Protein AF-A0A9N9QK37-F1 (afdb_monomer)

Sequence (97 aa):
MDQSKVFNRLESYESQIASSPDTKSSVSYHMMKQSLHNMWSAVYSTESCDSRTANIKKIQECLSSLERKVTENEQKKYQLYYGKGQDNLSNRGAKCC

Nearest PDB structures (foldseek):
  1m62-assembly1_A  TM=8.499E-01  e=1.556E-02  Homo sapiens
  3anw-assembly1_B  TM=6.314E-01  e=2.897E+00  Thermococcus kodakarensis
  6vkl-assembly1_G  TM=7.463E-01  e=6.922E+00  Saccharomyces cerevisiae S288C
  1hx1-assembly1_B  TM=3.618E-01  e=6.532E+00  Homo sapiens

Organism: NCBI:txid467358

Mean predicted aligned error: 9.24 Å

pLDDT: mean 83.4, std 15.78, range [44.0, 96.94]

Secondary structure (DSSP, 8-state):
--HHHHHHHHHHHHHHHHH----TT-HHHHHHHHHHHHHHHHHHHHS-HHHHHHHHHHHHHHHHHHHHHHHHHHHHHHHHHHGGGSTTTS-------

Solv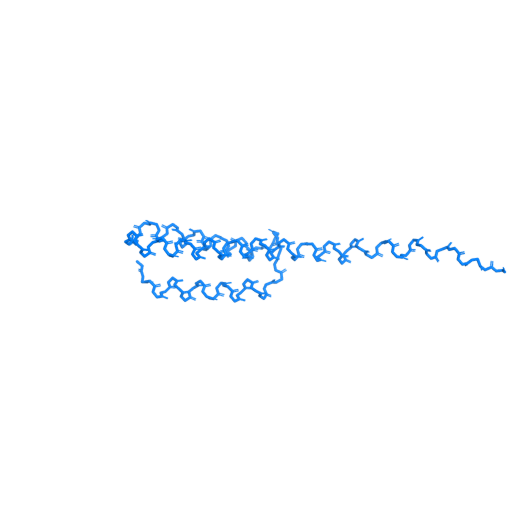ent-accessible surface area (backbone atoms only — not comparable to full-atom values): 5651 Å² total; per-residue (Å²): 122,64,68,71,59,55,51,56,50,49,57,51,48,51,57,49,47,76,71,52,83,44,30,90,86,32,67,66,48,55,53,52,52,51,50,49,50,54,50,45,56,52,38,71,76,60,49,57,78,70,64,29,52,58,52,48,51,53,48,51,52,49,52,51,49,42,55,49,46,22,50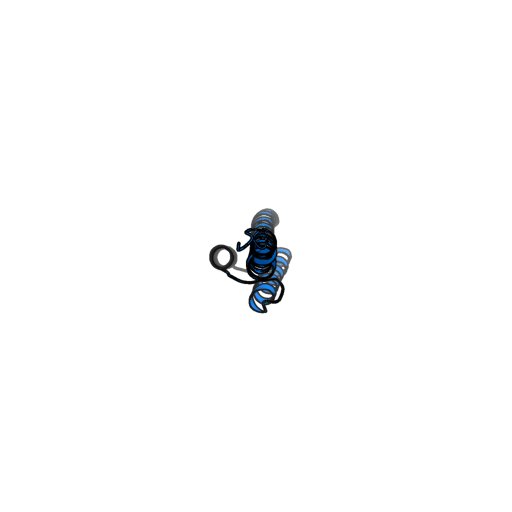,53,39,44,49,51,49,48,43,70,75,58,55,69,63,64,71,73,69,74,69,84,70,80,73,83,132

Foldseek 3Di:
DDLVVLVVVLVVLVVCLVPDLAAPPDPVLVVSLVVLVVSLVVLVPDDDPPSSVVSNVSSVVSNVSNVVSNVVSVVVVCCVVPVVPPVVVVPPPPDDD

Structure (mmCIF, N/CA/C/O backbone):
data_AF-A0A9N9QK37-F1
#
_entry.id   AF-A0A9N9QK37-F1
#
loop_
_atom_site.group_PDB
_atom_site.id
_atom_site.type_symbol
_atom_site.label_atom_id
_atom_site.label_alt_id
_atom_site.label_comp_id
_atom_site.label_asym_id
_atom_site.label_entity_id
_atom_site.label_seq_id
_atom_site.pdbx_PDB_ins_code
_atom_site.Cartn_x
_atom_site.Cartn_y
_atom_site.Cartn_z
_atom_site.occupancy
_atom_site.B_iso_or_equiv
_atom_site.auth_seq_id
_atom_site.auth_comp_id
_atom_site.auth_asym_id
_atom_site.auth_atom_id
_atom_site.pdbx_PDB_model_num
ATOM 1 N N . MET A 1 1 ? -15.137 -3.701 14.142 1.00 58.81 1 MET A N 1
ATOM 2 C CA . MET A 1 1 ? -14.367 -4.611 13.264 1.00 58.81 1 MET A CA 1
ATOM 3 C C . MET A 1 1 ? -13.432 -5.413 14.158 1.00 58.81 1 MET A C 1
ATOM 5 O O . MET A 1 1 ? -13.042 -4.889 15.188 1.00 58.81 1 MET A O 1
ATOM 9 N N . ASP A 1 2 ? -13.151 -6.677 13.851 1.00 70.50 2 ASP A N 1
ATOM 10 C CA . ASP A 1 2 ? -12.259 -7.506 14.678 1.00 70.50 2 ASP A CA 1
ATOM 11 C C . ASP A 1 2 ? -10.794 -7.122 14.402 1.00 70.50 2 ASP A C 1
ATOM 13 O O . ASP A 1 2 ? -10.348 -7.193 13.251 1.00 70.50 2 ASP A O 1
ATOM 17 N N . GLN A 1 3 ? -10.075 -6.680 15.437 1.00 70.75 3 GLN A N 1
ATOM 18 C CA . GLN A 1 3 ? -8.708 -6.154 15.355 1.00 70.75 3 GLN A CA 1
ATOM 19 C C . GLN A 1 3 ? -7.740 -7.152 14.699 1.00 70.75 3 GLN A C 1
ATOM 21 O O . GLN A 1 3 ? -6.906 -6.767 13.876 1.00 70.75 3 GLN A O 1
ATOM 26 N N . SER A 1 4 ? -7.896 -8.448 14.979 1.00 75.31 4 SER A N 1
ATOM 27 C CA . SER A 1 4 ? -7.055 -9.499 14.396 1.00 75.31 4 SER A CA 1
ATOM 28 C C . SER A 1 4 ? -7.226 -9.601 12.877 1.00 75.31 4 SER A C 1
ATOM 30 O O . SER A 1 4 ? -6.279 -9.911 12.158 1.00 75.31 4 SER A O 1
ATOM 32 N N . LYS A 1 5 ? -8.413 -9.273 12.349 1.00 80.12 5 LYS A N 1
ATOM 33 C CA . LYS A 1 5 ? -8.679 -9.296 10.900 1.00 80.12 5 LYS A CA 1
ATOM 34 C C . LYS A 1 5 ? -8.030 -8.124 10.167 1.00 80.12 5 LYS A C 1
ATOM 36 O O . LYS A 1 5 ? -7.625 -8.291 9.018 1.00 80.12 5 LYS A O 1
ATOM 41 N N . VAL A 1 6 ? -7.945 -6.955 10.807 1.00 80.81 6 VAL A N 1
ATOM 42 C CA . VAL A 1 6 ? -7.235 -5.785 10.259 1.00 80.81 6 VAL A CA 1
ATOM 43 C C . VAL A 1 6 ? -5.744 -6.092 10.178 1.00 80.81 6 VAL A C 1
ATOM 45 O O . VAL A 1 6 ? -5.141 -5.920 9.123 1.00 80.81 6 VAL A O 1
ATOM 48 N N . PHE A 1 7 ? -5.178 -6.631 11.258 1.00 83.56 7 PHE A N 1
ATOM 49 C CA . PHE A 1 7 ? -3.760 -6.969 11.337 1.00 83.56 7 PHE A CA 1
ATOM 50 C C . PHE A 1 7 ? -3.338 -7.998 10.277 1.00 83.56 7 PHE A C 1
ATOM 52 O O . PHE A 1 7 ? -2.442 -7.719 9.485 1.00 83.56 7 PHE A O 1
ATOM 59 N N . ASN A 1 8 ? -4.054 -9.124 10.172 1.00 87.94 8 ASN A N 1
ATOM 60 C CA . ASN A 1 8 ? -3.750 -10.168 9.183 1.00 87.94 8 ASN A CA 1
ATOM 61 C C . ASN A 1 8 ? -3.834 -9.652 7.735 1.00 87.94 8 ASN A C 1
ATOM 63 O O . ASN A 1 8 ? -3.084 -10.084 6.859 1.00 87.94 8 ASN A O 1
ATOM 67 N N . ARG A 1 9 ? -4.755 -8.717 7.458 1.00 88.62 9 ARG A N 1
ATOM 68 C CA . ARG A 1 9 ? -4.843 -8.075 6.139 1.00 88.62 9 ARG A CA 1
ATOM 69 C C . ARG A 1 9 ? -3.652 -7.170 5.860 1.00 88.62 9 ARG A C 1
ATOM 71 O O . ARG A 1 9 ? -3.178 -7.165 4.728 1.00 88.62 9 ARG A O 1
ATOM 78 N N . LEU A 1 10 ? -3.179 -6.422 6.854 1.00 89.25 10 LEU A N 1
ATOM 79 C CA . LEU A 1 10 ? -2.021 -5.544 6.694 1.00 89.25 10 LEU A CA 1
ATOM 80 C C . LEU A 1 10 ? -0.745 -6.341 6.409 1.00 89.25 10 LEU A C 1
ATOM 82 O O . LEU A 1 10 ? -0.076 -6.032 5.431 1.00 89.25 10 LEU A O 1
ATOM 86 N N . GLU A 1 11 ? -0.476 -7.423 7.141 1.00 90.50 11 GLU A N 1
ATOM 87 C CA . GLU A 1 11 ? 0.688 -8.291 6.871 1.00 90.50 11 GLU A CA 1
ATOM 88 C C . GLU A 1 11 ? 0.644 -8.915 5.465 1.00 90.50 11 GLU A C 1
ATOM 90 O O . GLU A 1 11 ? 1.657 -9.020 4.763 1.00 90.50 11 GLU A O 1
ATOM 95 N N . SER A 1 12 ? -0.556 -9.295 5.011 1.00 92.31 12 SER A N 1
ATOM 96 C CA . SER A 1 12 ? -0.748 -9.775 3.642 1.00 92.31 12 SER A CA 1
ATOM 97 C C . SER A 1 12 ? -0.431 -8.688 2.613 1.00 92.31 12 SER A C 1
ATOM 99 O O . SER A 1 12 ? 0.222 -8.974 1.608 1.00 92.31 12 SER A O 1
ATOM 101 N N . TYR A 1 13 ? -0.850 -7.442 2.858 1.00 92.38 13 TYR A N 1
ATOM 102 C CA . TYR A 1 13 ? -0.521 -6.325 1.976 1.00 92.38 13 TYR A CA 1
ATOM 103 C C . TYR A 1 13 ? 0.968 -5.996 1.980 1.00 92.38 13 TYR A C 1
ATOM 105 O O . TYR A 1 13 ? 1.518 -5.783 0.907 1.00 92.38 13 TYR A O 1
ATOM 113 N N . GLU A 1 14 ? 1.648 -6.026 3.125 1.00 91.88 14 GLU A N 1
ATOM 114 C CA . GLU A 1 14 ? 3.102 -5.824 3.195 1.00 91.88 14 GLU A CA 1
ATOM 115 C C . GLU A 1 14 ? 3.854 -6.843 2.328 1.00 91.88 14 GLU A C 1
ATOM 117 O O . GLU A 1 14 ? 4.716 -6.473 1.525 1.00 91.88 14 GLU A O 1
ATOM 122 N N . SER A 1 15 ? 3.459 -8.117 2.410 1.00 92.75 15 SER A N 1
ATOM 123 C CA . SER A 1 15 ? 4.038 -9.199 1.604 1.00 92.75 15 SER A CA 1
ATOM 124 C C . SER A 1 15 ? 3.771 -9.019 0.102 1.00 92.75 15 SER A C 1
ATOM 126 O O . SER A 1 15 ? 4.665 -9.209 -0.734 1.00 92.75 15 SER A O 1
ATOM 128 N N . GLN A 1 16 ? 2.550 -8.610 -0.259 1.00 92.94 16 GLN A N 1
ATOM 129 C CA . GLN A 1 16 ? 2.181 -8.315 -1.646 1.00 92.94 16 GLN A CA 1
ATOM 130 C C . GLN A 1 16 ? 2.943 -7.098 -2.192 1.00 92.94 16 GLN A C 1
ATOM 132 O O . GLN A 1 16 ? 3.460 -7.152 -3.304 1.00 92.94 16 GLN A O 1
ATOM 137 N N . ILE A 1 17 ? 3.083 -6.023 -1.409 1.00 93.00 17 ILE A N 1
ATOM 138 C CA . ILE A 1 17 ? 3.846 -4.824 -1.787 1.00 93.00 17 ILE A CA 1
ATOM 139 C C . ILE A 1 17 ? 5.308 -5.189 -2.048 1.00 93.00 17 ILE A C 1
ATOM 141 O O . ILE A 1 17 ? 5.867 -4.806 -3.074 1.00 93.00 17 ILE A O 1
ATOM 145 N N . ALA A 1 18 ? 5.935 -5.952 -1.148 1.00 91.50 18 ALA A N 1
ATOM 146 C CA . ALA A 1 18 ? 7.351 -6.292 -1.257 1.00 91.50 18 ALA A CA 1
ATOM 147 C C . ALA A 1 18 ? 7.690 -7.014 -2.574 1.00 91.50 18 ALA A C 1
ATOM 149 O O . ALA A 1 18 ? 8.740 -6.747 -3.171 1.00 91.50 18 ALA A O 1
ATOM 150 N N . SER A 1 19 ? 6.784 -7.874 -3.045 1.00 92.12 19 SER A N 1
ATOM 151 C CA . SER A 1 19 ? 6.944 -8.696 -4.250 1.00 92.12 19 SER A CA 1
ATOM 152 C C . SER A 1 19 ? 6.322 -8.096 -5.519 1.00 92.12 19 SER A C 1
ATOM 154 O O . SER A 1 19 ? 6.583 -8.598 -6.612 1.00 92.12 19 SER A O 1
ATOM 156 N N . SER A 1 20 ? 5.545 -7.015 -5.411 1.00 92.44 20 SER A N 1
ATOM 157 C CA . SER A 1 20 ? 4.787 -6.483 -6.543 1.00 92.44 20 SER A CA 1
ATOM 158 C C . SER A 1 20 ? 5.678 -5.801 -7.604 1.00 92.44 20 SER A C 1
ATOM 160 O O . SER A 1 20 ? 6.520 -4.956 -7.262 1.00 92.44 20 SER A O 1
ATOM 162 N N . PRO A 1 21 ? 5.472 -6.106 -8.904 1.00 92.44 21 PRO A N 1
ATOM 163 C CA . PRO A 1 21 ? 6.065 -5.377 -10.025 1.00 92.44 21 PRO A CA 1
ATOM 164 C C . PRO A 1 21 ? 5.239 -4.144 -10.443 1.00 92.44 21 PRO A C 1
ATOM 166 O O . PRO A 1 21 ? 5.515 -3.547 -11.485 1.00 92.44 21 PRO A O 1
ATOM 169 N N . ASP A 1 22 ? 4.209 -3.775 -9.676 1.00 93.69 22 ASP A N 1
ATOM 170 C CA . ASP A 1 22 ? 3.258 -2.735 -10.058 1.00 93.69 22 ASP A CA 1
ATOM 171 C C . ASP A 1 22 ? 3.899 -1.353 -10.218 1.00 93.69 22 ASP A C 1
ATOM 173 O O . ASP A 1 22 ? 4.878 -1.003 -9.557 1.00 93.69 22 ASP A O 1
ATOM 177 N N . THR A 1 23 ? 3.296 -0.554 -11.095 1.00 93.56 23 THR A N 1
ATOM 178 C CA . THR A 1 23 ? 3.621 0.862 -11.337 1.00 93.56 23 THR A CA 1
ATOM 179 C C . THR A 1 23 ? 2.378 1.720 -11.071 1.00 93.56 23 THR A C 1
ATOM 181 O O . THR A 1 23 ? 1.308 1.162 -10.816 1.00 93.56 23 THR A O 1
ATOM 184 N N . LYS A 1 24 ? 2.445 3.061 -11.148 1.00 93.38 24 LYS A N 1
ATOM 185 C CA . LYS A 1 24 ? 1.263 3.898 -10.850 1.00 93.38 24 LYS A CA 1
ATOM 186 C C . LYS A 1 24 ? 0.136 3.704 -11.851 1.00 93.38 24 LYS A C 1
ATOM 188 O O . LYS A 1 24 ? -0.996 4.017 -11.528 1.00 93.38 24 LYS A O 1
ATOM 193 N N . SER A 1 25 ? 0.423 3.181 -13.042 1.00 92.69 25 SER A N 1
ATOM 194 C CA . SER A 1 25 ? -0.603 2.827 -14.026 1.00 92.69 25 SER A CA 1
ATOM 195 C C . SER A 1 25 ? -1.263 1.469 -13.764 1.00 92.69 25 SER A C 1
ATOM 197 O O . SER A 1 25 ? -2.214 1.115 -14.457 1.00 92.69 25 SER A O 1
ATOM 199 N N . SER A 1 26 ? -0.748 0.670 -12.823 1.00 95.38 26 SER A N 1
ATOM 200 C CA . SER A 1 26 ? -1.305 -0.648 -12.519 1.00 95.38 26 SER A CA 1
ATOM 201 C C . SER A 1 26 ? -2.654 -0.523 -11.806 1.00 95.38 26 SER A C 1
ATOM 203 O O . SER A 1 26 ? -2.777 0.141 -10.777 1.00 95.38 26 SER A O 1
ATOM 205 N N . VAL A 1 27 ? -3.666 -1.244 -12.294 1.00 95.31 27 VAL A N 1
ATOM 206 C CA . VAL A 1 27 ? -4.982 -1.330 -11.632 1.00 95.31 27 VAL A CA 1
ATOM 207 C C . VAL A 1 27 ? -4.852 -1.924 -10.225 1.00 95.31 27 VAL A C 1
ATOM 209 O O . VAL A 1 27 ? -5.472 -1.432 -9.286 1.00 95.31 27 VAL A O 1
ATOM 212 N N . SER A 1 28 ? -4.004 -2.940 -10.058 1.00 93.31 28 SER A N 1
ATOM 213 C CA . SER A 1 28 ? -3.676 -3.578 -8.774 1.00 93.31 28 SER A CA 1
ATOM 214 C C . SER A 1 28 ? -3.148 -2.591 -7.729 1.00 93.31 28 SER A C 1
ATOM 216 O O . SER A 1 28 ? -3.597 -2.646 -6.584 1.00 93.31 28 SER A O 1
ATOM 218 N N . TYR A 1 29 ? -2.289 -1.639 -8.115 1.00 95.50 29 TYR A N 1
ATOM 219 C CA . TYR A 1 29 ? -1.829 -0.559 -7.229 1.00 95.50 29 TYR A CA 1
ATOM 220 C C . TYR A 1 29 ? -3.010 0.268 -6.704 1.00 95.50 29 TYR A C 1
ATOM 222 O O . TYR A 1 29 ? -3.147 0.461 -5.494 1.00 95.50 29 TYR A O 1
ATOM 230 N N . HIS A 1 30 ? -3.905 0.705 -7.594 1.00 96.75 30 HIS A N 1
ATOM 231 C CA . HIS A 1 30 ? -5.070 1.496 -7.202 1.00 96.75 30 HIS A CA 1
ATOM 232 C C . HIS A 1 30 ? -6.050 0.707 -6.330 1.00 96.75 30 HIS A C 1
ATOM 234 O O . HIS A 1 30 ? -6.552 1.244 -5.343 1.00 96.75 30 HIS A O 1
ATOM 240 N N . MET A 1 31 ? -6.277 -0.572 -6.637 1.00 95.62 31 MET A N 1
ATOM 241 C CA . MET A 1 31 ? -7.124 -1.450 -5.824 1.00 95.62 31 MET A CA 1
ATOM 242 C C . MET A 1 31 ? -6.551 -1.644 -4.416 1.00 95.62 31 MET A C 1
ATOM 244 O O . MET A 1 31 ? -7.281 -1.560 -3.427 1.00 95.62 31 MET A O 1
ATOM 248 N N . MET A 1 32 ? -5.237 -1.850 -4.308 1.00 94.94 32 MET A N 1
ATOM 249 C CA . MET A 1 32 ? -4.556 -2.007 -3.024 1.00 94.94 32 MET A CA 1
ATOM 250 C C . MET A 1 32 ? -4.597 -0.714 -2.204 1.00 94.94 32 MET A C 1
ATOM 252 O O . MET A 1 32 ? -4.959 -0.739 -1.026 1.00 94.94 32 MET A O 1
ATOM 256 N N . LYS A 1 33 ? -4.324 0.429 -2.843 1.00 96.00 33 LYS A N 1
ATOM 257 C CA . LYS A 1 33 ? -4.422 1.759 -2.229 1.00 96.00 33 LYS A CA 1
ATOM 258 C C . LYS A 1 33 ? -5.836 2.058 -1.731 1.00 96.00 33 LYS A C 1
ATOM 260 O O . LYS A 1 33 ? -6.003 2.485 -0.590 1.00 96.00 33 LYS A O 1
ATOM 265 N N . GLN A 1 34 ? -6.857 1.785 -2.544 1.00 96.69 34 GLN A N 1
ATOM 266 C CA . GLN A 1 34 ? -8.252 1.967 -2.145 1.00 96.69 34 GLN A CA 1
ATOM 267 C C . GLN A 1 34 ? -8.623 1.062 -0.965 1.00 96.69 34 GLN A C 1
ATOM 269 O O . GLN A 1 34 ? -9.287 1.512 -0.034 1.00 96.69 34 GLN A O 1
ATOM 274 N N . SER A 1 35 ? -8.170 -0.193 -0.963 1.00 94.75 35 SER A N 1
ATOM 275 C CA . SER A 1 35 ? -8.419 -1.114 0.149 1.00 94.75 35 SER A CA 1
ATOM 276 C C . SER A 1 35 ? -7.797 -0.624 1.463 1.00 94.75 35 SER A C 1
ATOM 278 O O . SER A 1 35 ? -8.462 -0.624 2.501 1.00 94.75 35 SER A O 1
ATOM 280 N N . LEU A 1 36 ? -6.557 -0.125 1.417 1.00 94.81 36 LEU A N 1
ATOM 281 C CA . LEU A 1 36 ? -5.887 0.487 2.569 1.00 94.81 36 LEU A CA 1
ATOM 282 C C . LEU A 1 36 ? -6.651 1.720 3.084 1.00 94.81 36 LEU A C 1
ATOM 284 O O . LEU A 1 36 ? -6.860 1.842 4.291 1.00 94.81 36 LEU A O 1
ATOM 288 N N . HIS A 1 37 ? -7.150 2.586 2.195 1.00 95.31 37 HIS A N 1
ATOM 289 C CA . HIS A 1 37 ? -7.999 3.718 2.589 1.00 95.31 37 HIS A CA 1
ATOM 290 C C . HIS A 1 37 ? -9.341 3.282 3.191 1.00 95.31 37 HIS A C 1
ATOM 292 O O . HIS A 1 37 ? -9.766 3.847 4.195 1.00 95.31 37 HIS A O 1
ATOM 298 N N . ASN A 1 38 ? -9.979 2.244 2.649 1.00 93.62 38 ASN A N 1
ATOM 299 C CA . ASN A 1 38 ? -11.220 1.708 3.210 1.00 93.62 38 ASN A CA 1
ATOM 300 C C . ASN A 1 38 ? -11.001 1.161 4.631 1.00 93.62 38 ASN A C 1
ATOM 302 O O . ASN A 1 38 ? -11.830 1.382 5.514 1.00 93.62 38 ASN A O 1
ATOM 306 N N . MET A 1 39 ? -9.872 0.482 4.873 1.00 91.75 39 MET A N 1
ATOM 307 C CA . MET A 1 39 ? -9.496 0.036 6.218 1.00 91.75 39 MET A CA 1
ATOM 308 C C . MET A 1 39 ? -9.220 1.215 7.149 1.00 91.75 39 MET A C 1
ATOM 310 O O . MET A 1 39 ? -9.659 1.18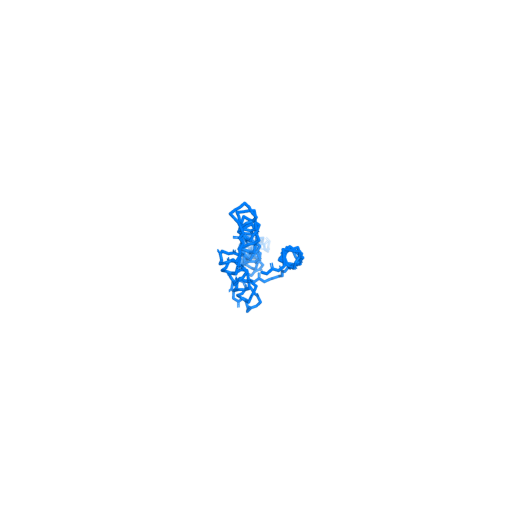7 8.295 1.00 91.75 39 MET A O 1
ATOM 314 N N . TRP A 1 40 ? -8.560 2.266 6.656 1.00 92.81 40 TRP A N 1
ATOM 315 C CA . TRP A 1 40 ? -8.333 3.486 7.428 1.00 92.81 40 TRP A CA 1
ATOM 316 C C . TRP A 1 40 ? -9.646 4.125 7.886 1.00 92.81 40 TRP A C 1
ATOM 318 O O . TRP A 1 40 ? -9.812 4.389 9.077 1.00 92.81 40 TRP A O 1
ATOM 328 N N . SER A 1 41 ? -10.609 4.295 6.973 1.00 92.12 41 SER A N 1
ATOM 329 C CA . SER A 1 41 ? -11.940 4.813 7.304 1.00 92.12 41 SER A CA 1
ATOM 330 C C . SER A 1 41 ? -12.666 3.925 8.320 1.00 92.12 41 SER A C 1
ATOM 332 O O . SER A 1 41 ? -13.206 4.434 9.299 1.00 92.12 41 SER A O 1
ATOM 334 N N . ALA A 1 42 ? -12.631 2.600 8.146 1.00 89.25 42 ALA A N 1
ATOM 335 C CA . ALA A 1 42 ? -13.268 1.662 9.071 1.00 89.25 42 ALA A CA 1
ATOM 336 C C . ALA A 1 42 ? -12.655 1.699 10.484 1.00 89.25 42 ALA A C 1
ATOM 338 O O . ALA A 1 42 ? -13.391 1.705 11.474 1.00 89.25 42 ALA A O 1
ATOM 339 N N . VAL A 1 43 ? -11.324 1.754 10.589 1.00 89.38 43 VAL A N 1
ATOM 340 C CA . VAL A 1 43 ? -10.604 1.878 11.868 1.00 89.38 43 VAL A CA 1
ATOM 341 C C . VAL A 1 43 ? -10.958 3.195 12.554 1.00 89.38 43 VAL A C 1
ATOM 343 O O . VAL A 1 43 ? -11.287 3.208 13.740 1.00 89.38 43 VAL A O 1
ATOM 346 N N . TYR A 1 44 ? -10.970 4.301 11.804 1.00 87.31 44 TYR A N 1
ATOM 347 C CA . TYR A 1 44 ? -11.282 5.618 12.354 1.00 87.31 44 TYR A CA 1
ATOM 348 C C . TYR A 1 44 ? -12.687 5.683 12.973 1.00 87.31 44 TYR A C 1
ATOM 350 O O . TYR A 1 44 ? -12.866 6.299 14.025 1.00 87.31 44 TYR A O 1
ATOM 358 N N . SER A 1 45 ? -13.661 5.018 12.343 1.00 85.12 45 SER A N 1
ATOM 359 C CA . SER A 1 45 ? -15.061 5.005 12.774 1.00 85.12 45 SER A CA 1
ATOM 360 C C . SER A 1 45 ? -15.392 3.998 13.879 1.00 85.12 45 SER A C 1
ATOM 362 O O . SER A 1 45 ? -16.437 4.151 14.505 1.00 85.12 45 SER A O 1
ATOM 364 N N . THR A 1 46 ? -14.582 2.953 14.098 1.00 81.94 46 THR A N 1
ATOM 365 C CA . THR A 1 46 ? -15.009 1.804 14.927 1.00 81.94 46 THR A CA 1
ATOM 366 C C . THR A 1 46 ? -14.100 1.442 16.099 1.00 81.94 46 THR A C 1
ATOM 368 O O . THR A 1 46 ? -14.534 0.671 16.953 1.00 81.94 46 THR A O 1
ATOM 371 N N . GLU A 1 47 ? -12.877 1.971 16.179 1.00 77.56 47 GLU A N 1
ATOM 372 C CA . GLU A 1 47 ? -11.914 1.583 17.219 1.00 77.56 47 GLU A CA 1
ATOM 373 C C . GLU A 1 47 ? -11.788 2.593 18.368 1.00 77.56 47 GLU A C 1
ATOM 375 O O . GLU A 1 47 ? -11.983 3.802 18.206 1.00 77.56 47 GLU A O 1
ATOM 380 N N . SER A 1 48 ? -11.426 2.079 19.550 1.00 77.69 48 SER A N 1
ATOM 381 C CA . SER A 1 48 ? -11.088 2.889 20.724 1.00 77.69 48 SER A CA 1
ATOM 382 C C . SER A 1 48 ? -9.809 3.700 20.481 1.00 77.69 48 SER A C 1
ATOM 384 O O . SER A 1 48 ? -8.987 3.347 19.639 1.00 77.69 48 SER A O 1
ATOM 386 N N . CYS A 1 49 ? -9.623 4.804 21.211 1.00 74.88 49 CYS A N 1
ATOM 387 C CA . CYS A 1 49 ? -8.604 5.811 20.888 1.00 74.88 49 CYS A CA 1
ATOM 388 C C . CYS A 1 49 ? -7.170 5.253 20.747 1.00 74.88 49 CYS A C 1
ATOM 390 O O . CYS A 1 49 ? -6.464 5.611 19.798 1.00 74.88 49 CYS A O 1
ATOM 392 N N . ASP A 1 50 ? -6.772 4.341 21.636 1.00 75.81 50 ASP A N 1
ATOM 393 C CA . ASP A 1 50 ? -5.406 3.805 21.677 1.00 75.81 50 ASP A CA 1
ATOM 394 C C . ASP A 1 50 ? -5.147 2.763 20.576 1.00 75.81 50 ASP A C 1
ATOM 396 O O . ASP A 1 50 ? -4.136 2.835 19.873 1.00 75.81 50 ASP A O 1
ATOM 400 N N . SER A 1 51 ? -6.090 1.836 20.358 1.00 77.25 51 SER A N 1
ATOM 401 C CA . SER A 1 51 ? -5.998 0.816 19.297 1.00 77.25 51 SER A CA 1
ATOM 402 C C . SER A 1 51 ? -6.060 1.438 17.898 1.00 77.25 51 SER A C 1
ATOM 404 O O . SER A 1 51 ? -5.252 1.107 17.024 1.00 77.25 51 SER A O 1
ATOM 406 N N . ARG A 1 52 ? -6.918 2.451 17.741 1.00 86.00 52 ARG A N 1
ATOM 407 C CA . ARG A 1 52 ? -7.072 3.238 16.519 1.00 86.00 52 ARG A CA 1
ATOM 408 C C . ARG A 1 52 ? -5.762 3.874 16.078 1.00 86.00 52 ARG A C 1
ATOM 410 O O . ARG A 1 52 ? -5.403 3.789 14.908 1.00 86.00 52 ARG A O 1
ATOM 417 N N . THR A 1 53 ? -5.030 4.505 16.995 1.00 88.38 53 THR A N 1
ATOM 418 C CA . THR A 1 53 ? -3.785 5.212 16.652 1.00 88.38 53 THR A CA 1
ATOM 419 C C . THR A 1 53 ? -2.723 4.248 16.121 1.00 88.38 53 THR A C 1
ATOM 421 O O . THR A 1 53 ? -2.099 4.521 15.093 1.00 88.38 53 THR A O 1
ATOM 424 N N . ALA A 1 54 ? -2.558 3.091 16.769 1.00 87.31 54 ALA A N 1
ATOM 425 C CA . ALA A 1 54 ? -1.610 2.069 16.335 1.00 87.31 54 ALA A CA 1
ATOM 426 C C . ALA A 1 54 ? -1.970 1.491 14.954 1.00 87.31 54 ALA A C 1
ATOM 428 O O . ALA A 1 54 ? -1.103 1.374 14.084 1.00 87.31 54 ALA A O 1
ATOM 429 N N . ASN A 1 55 ? -3.249 1.188 14.722 1.00 88.19 55 ASN A N 1
ATOM 430 C CA . ASN A 1 55 ? -3.714 0.641 13.448 1.00 88.19 55 ASN A CA 1
ATOM 431 C C . ASN A 1 55 ? -3.625 1.662 12.306 1.00 88.19 55 ASN A C 1
ATOM 433 O O . ASN A 1 55 ? -3.177 1.317 11.213 1.00 88.19 55 ASN A O 1
ATOM 437 N N . ILE A 1 56 ? -3.962 2.932 12.559 1.00 91.19 56 ILE A N 1
ATOM 438 C CA . ILE A 1 56 ? -3.784 4.016 11.581 1.00 91.19 56 ILE A CA 1
ATOM 439 C C . ILE A 1 56 ? -2.314 4.144 11.179 1.00 91.19 56 ILE A C 1
ATOM 441 O O . ILE A 1 56 ? -2.023 4.232 9.986 1.00 91.19 56 ILE A O 1
ATOM 445 N N . LYS A 1 57 ? -1.390 4.110 12.148 1.00 91.75 57 LYS A N 1
ATOM 446 C CA . LYS A 1 57 ? 0.047 4.202 11.869 1.00 91.75 57 LYS A C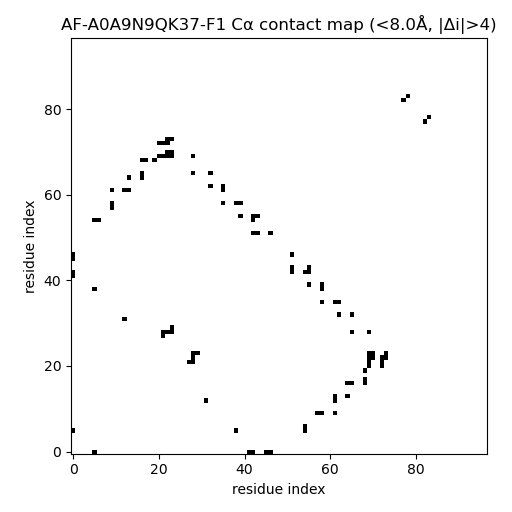A 1
ATOM 447 C C . LYS A 1 57 ? 0.513 3.075 10.943 1.00 91.75 57 LYS A C 1
ATOM 449 O O . LYS A 1 57 ? 1.157 3.349 9.935 1.00 91.75 57 LYS A O 1
ATOM 454 N N . LYS A 1 58 ? 0.109 1.829 11.212 1.00 91.88 58 LYS A N 1
ATOM 455 C CA . LYS A 1 58 ? 0.438 0.688 10.340 1.00 91.88 58 LYS A CA 1
ATOM 456 C C . LYS A 1 58 ? -0.139 0.822 8.931 1.00 91.88 58 LYS A C 1
ATOM 458 O O . LYS A 1 58 ? 0.543 0.538 7.949 1.00 91.88 58 LYS A O 1
ATOM 463 N N . ILE A 1 59 ? -1.380 1.295 8.805 1.00 94.38 59 ILE A N 1
ATOM 464 C CA . ILE A 1 59 ? -1.991 1.540 7.490 1.00 94.38 59 ILE A CA 1
ATOM 465 C C . ILE A 1 59 ? -1.195 2.600 6.711 1.00 94.38 59 ILE A C 1
ATOM 467 O O . ILE A 1 59 ? -0.958 2.439 5.513 1.00 94.38 59 ILE A O 1
ATOM 471 N N . GLN A 1 60 ? -0.740 3.661 7.382 1.00 94.75 60 GLN A N 1
ATOM 472 C CA . GLN A 1 60 ? 0.099 4.697 6.772 1.00 94.75 60 GLN A CA 1
ATOM 473 C C . GLN A 1 60 ? 1.477 4.167 6.348 1.00 94.75 60 GLN A C 1
ATOM 475 O O . GLN A 1 60 ? 1.972 4.540 5.281 1.00 94.75 60 GLN A O 1
ATOM 480 N N . GLU A 1 61 ? 2.085 3.277 7.133 1.00 95.19 61 GLU A N 1
ATOM 481 C CA . GLU A 1 61 ? 3.347 2.605 6.788 1.00 95.19 61 GLU A CA 1
ATOM 482 C C . GLU A 1 61 ? 3.194 1.710 5.544 1.00 95.19 61 GLU A C 1
ATOM 484 O O . GLU A 1 61 ? 4.030 1.766 4.633 1.00 95.19 61 GLU A O 1
ATOM 489 N N . CYS A 1 62 ? 2.089 0.961 5.447 1.00 95.19 62 CYS A N 1
ATOM 490 C CA . CYS A 1 62 ? 1.731 0.184 4.256 1.00 95.19 62 CYS A CA 1
ATOM 491 C C . CYS A 1 62 ? 1.551 1.077 3.020 1.00 95.19 62 CYS A C 1
ATOM 493 O O . CYS A 1 62 ? 2.143 0.808 1.975 1.00 95.19 62 CYS A O 1
ATOM 495 N N . LEU A 1 63 ? 0.779 2.164 3.135 1.00 96.19 63 LEU A N 1
ATOM 496 C CA . LEU A 1 63 ? 0.571 3.123 2.041 1.00 96.19 63 LEU A CA 1
ATOM 497 C C . LEU A 1 63 ? 1.895 3.735 1.568 1.00 96.19 63 LEU A C 1
ATOM 499 O O . LEU A 1 63 ? 2.162 3.789 0.370 1.00 96.19 63 LEU A O 1
ATOM 503 N N . SER A 1 64 ? 2.752 4.140 2.505 1.00 96.56 64 SER A N 1
ATOM 504 C CA . SER A 1 64 ? 4.062 4.719 2.192 1.00 96.56 64 SER A CA 1
ATOM 505 C C . SER A 1 64 ? 4.978 3.709 1.497 1.00 96.56 64 SER A C 1
ATOM 507 O O . SER A 1 64 ? 5.681 4.051 0.546 1.00 96.56 64 SER A O 1
ATOM 509 N N . SER A 1 65 ? 4.949 2.448 1.935 1.00 96.38 65 SER A N 1
ATOM 510 C CA . SER A 1 65 ? 5.720 1.370 1.310 1.00 96.38 65 SER A CA 1
ATOM 511 C C . SER A 1 65 ? 5.224 1.045 -0.099 1.00 96.38 65 SER A C 1
ATOM 513 O O . SER A 1 65 ? 6.050 0.839 -0.987 1.00 96.38 65 SER A O 1
ATOM 515 N N . LEU A 1 66 ? 3.905 1.065 -0.326 1.00 96.31 66 LEU A N 1
ATOM 516 C CA . LEU A 1 66 ? 3.305 0.894 -1.650 1.00 96.31 66 LEU A CA 1
ATOM 517 C C . LEU A 1 66 ? 3.762 1.998 -2.618 1.00 96.31 66 LEU A C 1
ATOM 519 O O . LEU A 1 66 ? 4.250 1.692 -3.704 1.00 96.31 66 LEU A O 1
ATOM 523 N N . GLU A 1 67 ? 3.665 3.269 -2.214 1.00 96.94 67 GLU A N 1
ATOM 524 C CA . GLU A 1 67 ? 4.088 4.417 -3.035 1.00 96.94 67 GLU A CA 1
ATOM 525 C C . GLU A 1 67 ? 5.586 4.384 -3.359 1.00 96.94 67 GLU A C 1
ATOM 527 O O . GLU A 1 67 ? 5.992 4.617 -4.505 1.00 96.94 67 GLU A O 1
ATOM 532 N N . ARG A 1 68 ? 6.418 4.053 -2.361 1.00 96.62 68 ARG A N 1
ATOM 533 C CA . ARG A 1 68 ? 7.864 3.902 -2.544 1.00 96.62 68 ARG A CA 1
ATOM 534 C C . ARG A 1 68 ? 8.169 2.800 -3.557 1.00 96.62 68 ARG A C 1
ATOM 536 O O . ARG A 1 68 ? 8.869 3.057 -4.532 1.00 96.62 68 ARG A O 1
ATOM 543 N N . LYS A 1 69 ? 7.599 1.605 -3.371 1.00 96.19 69 LYS A N 1
ATOM 544 C CA . LYS A 1 69 ? 7.832 0.448 -4.247 1.00 96.19 69 LYS A CA 1
ATOM 545 C C . LYS A 1 69 ? 7.424 0.727 -5.691 1.00 96.19 69 LYS A C 1
ATOM 547 O O . LYS A 1 69 ? 8.173 0.434 -6.617 1.00 96.19 69 LYS A O 1
ATOM 552 N N . VAL A 1 70 ? 6.250 1.318 -5.884 1.00 96.06 70 VAL A N 1
ATOM 553 C CA . VAL A 1 70 ? 5.742 1.670 -7.211 1.00 96.06 70 VAL A CA 1
ATOM 554 C C . VAL A 1 70 ? 6.645 2.702 -7.893 1.00 96.06 70 VAL A C 1
ATOM 556 O O . VAL A 1 70 ? 6.953 2.559 -9.075 1.00 96.06 70 VAL A O 1
ATOM 559 N N . THR A 1 71 ? 7.142 3.692 -7.148 1.00 95.12 71 THR A N 1
ATOM 560 C CA . THR A 1 71 ? 8.102 4.676 -7.673 1.00 95.12 71 THR A CA 1
ATOM 561 C C . THR A 1 71 ? 9.433 4.019 -8.059 1.00 95.12 71 THR A C 1
ATOM 563 O O . THR A 1 71 ? 9.969 4.299 -9.131 1.00 95.12 71 THR A O 1
ATOM 566 N N . GLU A 1 72 ? 9.953 3.098 -7.241 1.00 95.06 72 GLU A N 1
ATOM 567 C CA . GLU A 1 72 ? 11.149 2.310 -7.578 1.00 95.06 72 GLU A CA 1
ATOM 568 C C . GLU A 1 72 ? 10.942 1.477 -8.853 1.00 95.06 72 GLU A C 1
ATOM 570 O O . GLU A 1 72 ? 11.825 1.408 -9.709 1.00 95.06 72 GLU A O 1
ATOM 575 N N . ASN A 1 73 ? 9.773 0.851 -9.006 1.00 94.25 73 ASN A N 1
ATOM 576 C CA . ASN A 1 73 ? 9.434 0.059 -10.186 1.00 94.25 73 ASN A CA 1
ATOM 577 C C . ASN A 1 73 ? 9.331 0.934 -11.448 1.00 94.25 73 ASN A C 1
ATOM 579 O O . ASN A 1 73 ? 9.812 0.539 -12.511 1.00 94.25 73 ASN A O 1
ATOM 583 N N . GLU A 1 74 ? 8.777 2.145 -11.340 1.00 92.88 74 GLU A N 1
ATOM 584 C CA . GLU A 1 74 ? 8.748 3.124 -12.434 1.00 92.88 74 GLU A CA 1
ATOM 585 C C . GLU A 1 74 ? 10.148 3.577 -12.848 1.00 92.88 74 GLU A C 1
ATOM 587 O O . GLU A 1 74 ? 10.449 3.624 -14.042 1.00 92.88 74 GLU A O 1
ATOM 592 N N . GLN A 1 75 ? 11.025 3.854 -11.883 1.00 91.12 75 GLN A N 1
ATOM 593 C CA . GLN A 1 75 ? 12.416 4.215 -12.158 1.00 91.12 75 GLN A CA 1
ATOM 594 C C . GLN A 1 75 ? 13.169 3.069 -12.838 1.00 91.12 75 GLN A C 1
ATOM 596 O O . GLN A 1 75 ? 13.849 3.296 -13.839 1.00 91.12 75 GLN A O 1
ATOM 601 N N . LYS A 1 76 ? 12.997 1.828 -12.361 1.00 90.75 76 LYS A N 1
ATOM 602 C CA . LYS A 1 76 ? 13.573 0.631 -12.998 1.00 90.75 76 LYS A CA 1
ATOM 603 C C . LYS A 1 76 ? 13.069 0.463 -14.426 1.00 90.75 76 LYS A C 1
ATOM 605 O O . LYS A 1 76 ? 13.867 0.230 -15.330 1.00 90.75 76 LYS A O 1
ATOM 610 N N . LYS A 1 77 ? 11.760 0.633 -14.652 1.00 87.94 77 LYS A N 1
ATOM 611 C CA . LYS A 1 77 ? 11.173 0.639 -15.996 1.00 87.94 77 LYS A CA 1
ATOM 612 C C . LYS A 1 77 ? 11.858 1.705 -16.854 1.00 87.94 77 LYS A C 1
ATOM 614 O O . LYS A 1 77 ? 12.400 1.377 -17.902 1.00 87.94 77 LYS A O 1
ATOM 619 N N . TYR A 1 78 ? 11.907 2.954 -16.400 1.00 86.00 78 TYR A N 1
ATOM 620 C CA . TYR A 1 78 ? 12.531 4.043 -17.150 1.00 86.00 78 TYR A CA 1
ATOM 621 C C . TYR A 1 78 ? 13.999 3.755 -17.506 1.00 86.00 78 TYR A C 1
ATOM 623 O O . TYR A 1 78 ? 14.384 3.907 -18.664 1.00 86.00 78 TYR A O 1
ATOM 631 N N . G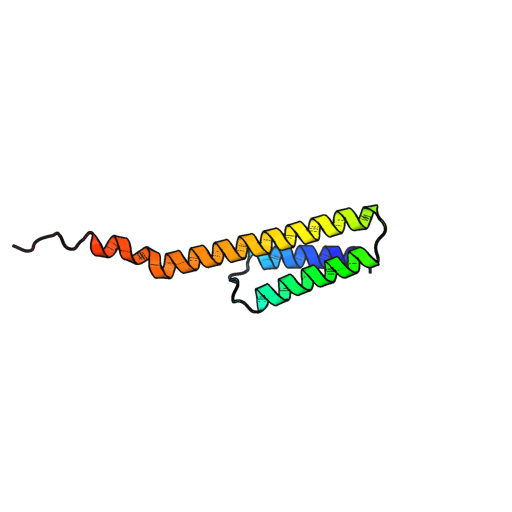LN A 1 79 ? 14.801 3.263 -16.557 1.00 85.50 79 GLN A N 1
ATOM 632 C CA . GLN A 1 79 ? 16.197 2.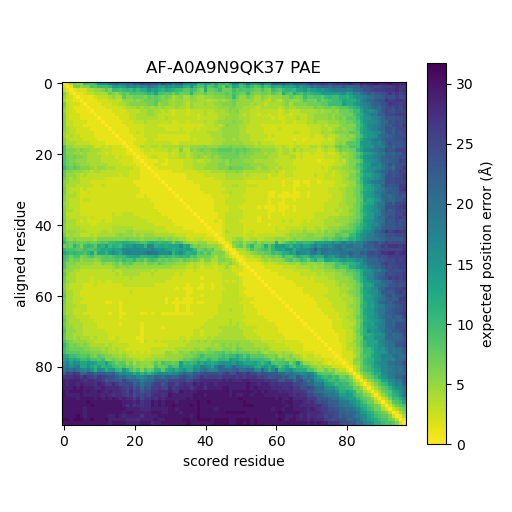875 -16.794 1.00 85.50 79 GLN A CA 1
ATOM 633 C C . GLN A 1 79 ? 16.332 1.752 -17.832 1.00 85.50 79 GLN A C 1
ATOM 635 O O . GLN A 1 7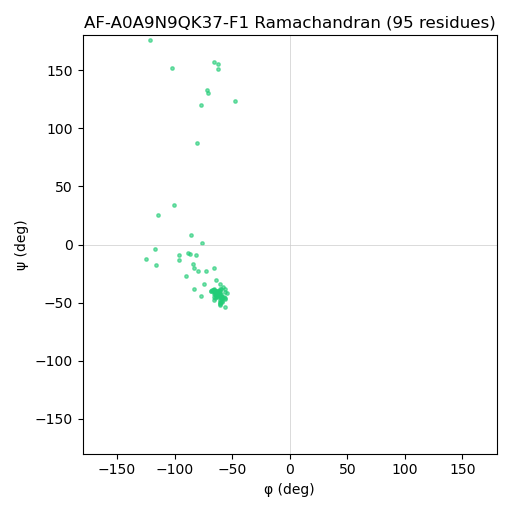9 ? 17.215 1.814 -18.684 1.00 85.50 79 GLN A O 1
ATOM 640 N N . LEU A 1 80 ? 15.449 0.751 -17.816 1.00 81.25 80 LEU A N 1
ATOM 641 C CA . LEU A 1 80 ? 15.468 -0.329 -18.807 1.00 81.25 80 LEU A CA 1
ATOM 642 C C . LEU A 1 80 ? 15.140 0.163 -20.224 1.00 81.25 80 LEU A C 1
ATOM 644 O O . LEU A 1 80 ? 15.764 -0.299 -21.179 1.00 81.25 80 LEU A O 1
ATOM 648 N N . TYR A 1 81 ? 14.185 1.089 -20.361 1.00 78.19 81 TYR A N 1
ATOM 649 C CA . TYR A 1 81 ? 13.730 1.591 -21.664 1.00 78.19 81 TYR A CA 1
ATOM 650 C C . TYR A 1 81 ? 14.616 2.708 -22.234 1.00 78.19 81 TYR A C 1
ATOM 652 O O . TYR A 1 81 ? 14.863 2.728 -23.437 1.00 78.19 81 TYR A O 1
ATOM 660 N N . TYR A 1 82 ? 15.114 3.617 -21.393 1.00 75.00 82 TYR A N 1
ATOM 661 C CA . TYR A 1 82 ? 15.835 4.820 -21.830 1.00 75.00 82 TYR A CA 1
ATOM 662 C C . TYR A 1 82 ? 17.304 4.860 -21.383 1.00 75.00 82 TYR A C 1
ATOM 664 O O . TYR A 1 82 ? 18.102 5.585 -21.972 1.00 75.00 82 TYR A O 1
ATOM 672 N N . GLY A 1 83 ? 17.703 4.064 -20.386 1.00 61.00 83 GLY A N 1
ATOM 673 C CA . GLY A 1 83 ? 19.074 4.047 -19.859 1.00 61.00 83 GLY A CA 1
ATOM 674 C C . GLY A 1 83 ? 20.102 3.385 -20.783 1.00 61.00 83 GLY A C 1
ATOM 675 O O . GLY A 1 83 ? 21.275 3.730 -20.729 1.00 61.00 83 GLY A O 1
ATOM 676 N N . LYS A 1 84 ? 19.683 2.503 -21.703 1.00 58.66 84 LYS A N 1
ATOM 677 C CA . LYS A 1 84 ? 20.587 1.853 -22.681 1.00 58.66 84 LYS A CA 1
ATOM 678 C C . LYS A 1 84 ? 21.020 2.752 -23.855 1.00 58.66 84 LYS A C 1
ATOM 680 O O . LYS A 1 84 ? 21.735 2.295 -24.747 1.00 58.66 84 LYS A O 1
ATOM 685 N N . GLY A 1 85 ? 20.584 4.014 -23.881 1.00 51.28 85 GLY A N 1
ATOM 686 C CA . GLY A 1 85 ? 20.863 4.956 -24.970 1.00 51.28 85 GLY A CA 1
ATOM 687 C C . GLY A 1 85 ? 22.205 5.692 -24.888 1.00 51.28 85 GLY A C 1
ATOM 688 O O . GLY A 1 85 ? 22.640 6.226 -25.904 1.00 51.28 85 GLY A O 1
ATOM 689 N N . GLN A 1 86 ? 22.880 5.726 -23.731 1.00 51.78 86 GLN A N 1
ATOM 690 C CA . GLN A 1 86 ? 24.135 6.484 -23.587 1.00 51.78 86 GLN A CA 1
ATOM 691 C C . GLN A 1 86 ? 25.403 5.680 -23.917 1.00 51.78 86 GLN A C 1
ATOM 693 O O . GLN A 1 86 ? 26.358 6.264 -24.424 1.00 51.78 86 GLN A O 1
ATOM 698 N N . ASP A 1 87 ? 25.403 4.353 -23.767 1.00 53.22 87 ASP A N 1
ATOM 699 C CA . ASP A 1 87 ? 26.600 3.544 -24.060 1.00 53.22 87 ASP A CA 1
ATOM 700 C C . ASP A 1 87 ? 26.803 3.264 -25.561 1.00 53.22 87 ASP A C 1
ATOM 702 O O . ASP A 1 87 ? 27.924 3.050 -26.017 1.00 53.22 87 ASP A O 1
ATOM 706 N N . ASN A 1 88 ? 25.740 3.324 -26.372 1.00 47.62 88 ASN A N 1
ATOM 707 C CA . ASN A 1 88 ? 25.826 3.048 -27.814 1.00 47.62 88 ASN A CA 1
ATOM 708 C C . ASN A 1 88 ? 26.196 4.268 -28.677 1.00 47.62 88 ASN A C 1
ATOM 710 O O . ASN A 1 88 ? 26.463 4.112 -29.869 1.00 47.62 88 ASN A O 1
ATOM 714 N N . LEU A 1 89 ? 26.241 5.475 -28.102 1.00 49.56 89 LEU A N 1
ATOM 715 C CA . LEU A 1 89 ? 26.688 6.688 -28.804 1.00 49.56 89 LEU A CA 1
ATOM 716 C C . LEU A 1 89 ? 28.167 7.022 -28.554 1.00 49.56 89 LEU A C 1
ATOM 718 O O . LEU A 1 89 ? 28.738 7.795 -29.318 1.00 49.56 89 LEU A O 1
ATOM 722 N N . SER A 1 90 ? 28.813 6.398 -27.562 1.00 47.12 90 SER A N 1
ATOM 723 C CA . SER A 1 90 ? 30.232 6.6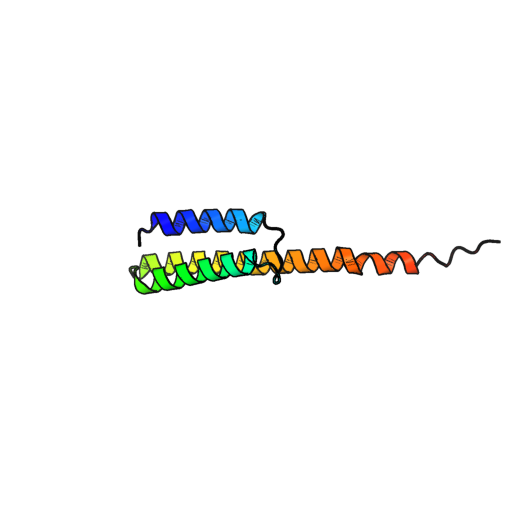44 -27.249 1.00 47.12 90 SER A CA 1
ATOM 724 C C . SER A 1 90 ? 31.212 5.755 -28.039 1.00 47.12 90 SER A C 1
ATOM 726 O O . SER A 1 90 ? 32.416 5.985 -28.011 1.00 47.12 90 SER A O 1
ATOM 728 N N . ASN A 1 91 ? 30.723 4.759 -28.795 1.00 47.59 91 ASN A N 1
ATOM 729 C CA . ASN A 1 91 ? 31.578 3.773 -29.479 1.00 47.59 91 ASN A CA 1
ATOM 730 C C . ASN A 1 91 ? 31.539 3.838 -31.022 1.00 47.59 91 ASN A C 1
ATOM 732 O O . ASN A 1 91 ? 31.817 2.855 -31.704 1.00 47.59 91 ASN A O 1
ATOM 736 N N . ARG A 1 92 ? 31.212 5.003 -31.604 1.00 45.16 92 ARG A N 1
ATOM 737 C CA . ARG A 1 92 ? 31.358 5.279 -33.054 1.00 45.16 92 ARG A CA 1
ATOM 738 C C . ARG A 1 92 ? 32.611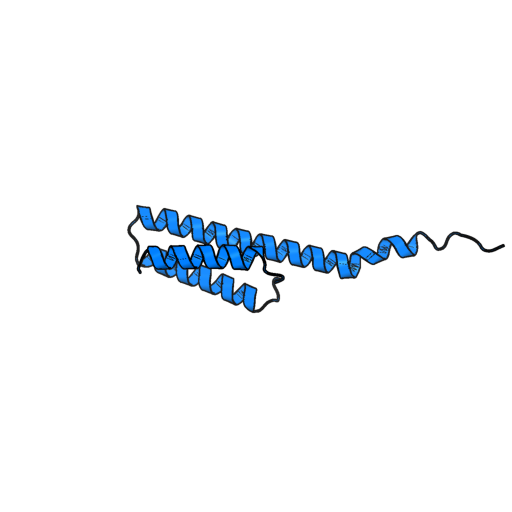 6.106 -33.381 1.00 45.16 92 ARG A C 1
ATOM 740 O O . ARG A 1 92 ? 32.601 6.926 -34.293 1.00 45.16 92 ARG A O 1
ATOM 747 N N . GLY A 1 93 ? 33.688 5.889 -32.623 1.00 48.69 93 GLY A N 1
ATOM 748 C CA . GLY A 1 93 ? 34.991 6.538 -32.816 1.00 48.69 93 GLY A CA 1
ATOM 749 C C . GLY A 1 93 ? 36.149 5.598 -33.170 1.00 48.69 93 GLY A C 1
ATOM 750 O O . GLY A 1 93 ? 37.244 6.085 -33.440 1.00 48.69 93 GLY A O 1
ATOM 751 N N . ALA A 1 94 ? 35.947 4.277 -33.203 1.00 50.97 94 ALA A N 1
ATOM 752 C CA . ALA A 1 94 ? 36.971 3.345 -33.672 1.00 50.97 94 ALA A CA 1
ATOM 753 C C . ALA A 1 94 ? 36.965 3.317 -35.208 1.00 50.97 94 ALA A C 1
ATOM 755 O O . ALA A 1 94 ? 36.244 2.547 -35.843 1.00 50.97 94 ALA A O 1
ATOM 756 N N . LYS A 1 95 ? 37.728 4.246 -35.791 1.00 52.78 95 LYS A N 1
ATOM 757 C CA . LYS A 1 95 ? 38.063 4.295 -37.215 1.00 52.78 95 LYS A CA 1
ATOM 758 C C . LYS A 1 95 ? 38.522 2.914 -37.697 1.00 52.78 95 LYS A C 1
ATOM 760 O O . LYS A 1 95 ? 39.478 2.355 -37.171 1.00 52.78 95 LYS A O 1
ATOM 765 N N . CYS A 1 96 ? 37.831 2.406 -38.714 1.00 44.00 96 CYS A N 1
ATOM 766 C CA . CYS A 1 96 ? 38.458 1.587 -39.744 1.00 44.00 96 CYS A CA 1
ATOM 767 C C . CYS A 1 96 ? 39.517 2.420 -40.487 1.00 44.00 96 CYS A C 1
ATOM 769 O O . CYS A 1 96 ? 39.363 3.644 -40.581 1.00 44.00 96 CYS A O 1
ATOM 771 N N . CYS A 1 97 ? 40.483 1.700 -41.066 1.00 48.03 97 CYS A N 1
ATOM 772 C CA . CYS A 1 97 ? 41.713 2.127 -41.750 1.00 48.03 97 CYS A CA 1
ATOM 773 C C . CYS A 1 97 ? 42.928 2.252 -40.827 1.00 48.03 97 CYS A C 1
ATOM 775 O O . CYS A 1 97 ? 43.046 3.273 -40.114 1.00 48.03 97 CYS A O 1
#

Radius of gyration: 20.99 Å; Cα contacts (8 Å, |Δi|>4): 54; chains: 1; bounding box: 57×17×63 Å